Protein AF-A0AAD7PQG7-F1 (afdb_monomer)

Sequence (78 aa):
MKIGLQLFLVLKAWVVVLPLFFTLSYSELANNDTNPGFISIDCGVTESYTDETTGIWYQPDTDFIETGTNHALTIRKQ

Structure (mmCIF, N/CA/C/O backbone):
data_AF-A0AAD7PQG7-F1
#
_entry.id   AF-A0AAD7PQG7-F1
#
loop_
_atom_site.group_PDB
_atom_site.id
_atom_site.type_symbol
_atom_site.label_atom_id
_atom_site.label_alt_id
_atom_site.label_comp_id
_atom_site.label_asym_id
_atom_site.label_entity_id
_atom_site.label_seq_id
_atom_site.pdbx_PDB_ins_code
_atom_site.Cartn_x
_atom_site.Cartn_y
_atom_site.Cartn_z
_atom_site.occupancy
_atom_site.B_iso_or_equiv
_atom_site.auth_seq_id
_atom_site.auth_comp_id
_atom_site.auth_asym_id
_atom_site.auth_atom_id
_atom_site.pdbx_PDB_model_num
ATOM 1 N N . MET A 1 1 ? -40.061 26.791 42.229 1.00 59.69 1 MET A N 1
ATOM 2 C CA . MET A 1 1 ? -40.208 25.609 41.348 1.00 59.69 1 MET A CA 1
ATOM 3 C C . MET A 1 1 ? -40.234 26.023 39.867 1.00 59.69 1 MET A C 1
ATOM 5 O O . MET A 1 1 ? -41.226 25.841 39.186 1.00 59.69 1 MET A O 1
ATOM 9 N N . LYS A 1 2 ? -39.177 26.671 39.365 1.00 68.56 2 LYS A N 1
ATOM 10 C CA . LYS A 1 2 ? -39.073 27.123 37.957 1.00 68.56 2 LYS A CA 1
ATOM 11 C C . LYS A 1 2 ? -37.646 26.907 37.454 1.00 68.56 2 LYS A C 1
ATOM 13 O O . LYS A 1 2 ? -37.460 26.275 36.426 1.00 68.56 2 LYS A O 1
ATOM 18 N N . ILE A 1 3 ? -36.656 27.271 38.278 1.00 71.06 3 ILE A N 1
ATOM 19 C CA . ILE A 1 3 ? -35.232 26.955 38.065 1.00 71.06 3 ILE A CA 1
ATOM 20 C C . ILE A 1 3 ? -34.985 25.450 37.862 1.00 71.06 3 ILE A C 1
ATOM 22 O O . ILE A 1 3 ? -34.293 25.078 36.925 1.00 71.06 3 ILE A O 1
ATOM 26 N N . GLY A 1 4 ? -35.595 24.582 38.681 1.00 77.56 4 GLY A N 1
ATOM 27 C CA . GLY A 1 4 ? -35.381 23.132 38.583 1.00 77.56 4 GLY A CA 1
ATOM 28 C C . GLY A 1 4 ? -35.933 22.523 37.292 1.00 77.56 4 GLY A C 1
ATOM 29 O O . GLY A 1 4 ? -35.314 21.635 36.721 1.00 77.56 4 GLY A O 1
ATOM 30 N N . LEU A 1 5 ? -37.056 23.049 36.791 1.00 75.81 5 LEU A N 1
ATOM 31 C CA . LEU A 1 5 ? -37.641 22.610 35.526 1.00 75.81 5 LEU A CA 1
ATOM 32 C C . LEU A 1 5 ? -36.801 23.091 34.338 1.00 75.81 5 LEU A C 1
ATOM 34 O O . LEU A 1 5 ? -36.533 22.311 33.435 1.00 75.81 5 LEU A O 1
ATOM 38 N N . GLN A 1 6 ? -36.328 24.340 34.372 1.00 80.19 6 GLN A N 1
ATOM 39 C CA . GLN A 1 6 ? -35.457 24.872 33.321 1.00 80.19 6 GLN A CA 1
ATOM 40 C C . GLN A 1 6 ? -34.112 24.142 33.267 1.00 80.19 6 GLN A C 1
ATOM 42 O O . GLN A 1 6 ? -33.659 23.778 32.188 1.00 80.19 6 GLN A O 1
ATOM 47 N N . LEU A 1 7 ? -33.509 23.846 34.422 1.00 79.00 7 LEU A N 1
ATOM 48 C CA . LEU A 1 7 ? -32.268 23.077 34.489 1.00 79.00 7 LEU A CA 1
ATOM 49 C C . LEU A 1 7 ? -32.458 21.650 33.953 1.00 79.00 7 LEU A C 1
ATOM 51 O O . LEU A 1 7 ? -31.613 21.148 33.219 1.00 79.00 7 LEU A O 1
ATOM 55 N N . PHE A 1 8 ? -33.595 21.020 34.259 1.00 83.00 8 PHE A N 1
ATOM 56 C CA . PHE A 1 8 ? -33.936 19.691 33.753 1.00 83.00 8 PHE A CA 1
ATOM 57 C C . PHE A 1 8 ? -34.174 19.676 32.234 1.00 83.00 8 PHE A C 1
ATOM 59 O O . PHE A 1 8 ? -33.771 18.732 31.555 1.00 83.00 8 PHE A O 1
ATOM 66 N N . LEU A 1 9 ? -34.791 20.730 31.686 1.00 79.62 9 LEU A N 1
ATOM 67 C CA . LEU A 1 9 ? -35.001 20.889 30.244 1.00 79.62 9 LEU A CA 1
ATOM 68 C C . LEU A 1 9 ? -33.681 21.105 29.497 1.00 79.62 9 LEU A C 1
ATOM 70 O O . LEU A 1 9 ? -33.454 20.470 28.470 1.00 79.62 9 LEU A O 1
ATOM 74 N N . VAL A 1 10 ? -32.786 21.933 30.042 1.00 81.56 10 VAL A N 1
ATOM 75 C CA . VAL A 1 10 ? -31.446 22.148 29.478 1.00 81.56 10 VAL A CA 1
ATOM 76 C C . VAL A 1 10 ? -30.630 20.856 29.534 1.00 81.56 10 VAL A C 1
ATOM 78 O O . VAL A 1 10 ? -30.052 20.462 28.526 1.00 81.56 10 VAL A O 1
ATOM 81 N N . LEU A 1 11 ? -30.643 20.138 30.661 1.00 85.25 11 LEU A N 1
ATOM 82 C CA . LEU A 1 11 ? -29.927 18.868 30.801 1.00 85.25 11 LEU A CA 1
ATOM 83 C C . LEU A 1 11 ? -30.400 17.830 29.772 1.00 85.25 11 LEU A C 1
ATOM 85 O O . LEU A 1 11 ? -29.580 17.194 29.118 1.00 85.25 11 LEU A O 1
ATOM 89 N N . LYS A 1 12 ? -31.717 17.697 29.572 1.00 81.62 12 LYS A N 1
ATOM 90 C CA . LYS A 1 12 ? -32.276 16.800 28.550 1.00 81.62 12 LYS A CA 1
ATOM 91 C C . LYS A 1 12 ? -31.906 17.214 27.129 1.00 81.62 12 LYS A C 1
ATOM 93 O O . LYS A 1 12 ? -31.600 16.342 26.322 1.00 81.62 12 LYS A O 1
ATOM 98 N N . ALA A 1 13 ? -31.916 18.511 26.825 1.00 83.31 13 ALA A N 1
ATOM 99 C CA . ALA A 1 13 ? -31.517 19.003 25.511 1.00 83.31 13 ALA A CA 1
ATOM 100 C C . ALA A 1 13 ? -30.061 18.622 25.204 1.00 83.31 13 ALA A C 1
ATOM 102 O O . ALA A 1 13 ? -29.789 18.077 24.142 1.00 83.31 13 ALA A O 1
ATOM 103 N N . TRP A 1 14 ? -29.146 18.797 26.160 1.00 81.94 14 TRP A N 1
ATOM 104 C CA . TRP A 1 14 ? -27.745 18.399 25.995 1.00 81.94 14 TRP A CA 1
ATOM 105 C C . TRP A 1 14 ? -27.559 16.880 25.872 1.00 81.94 14 TRP A C 1
ATOM 107 O O . TRP A 1 14 ? -26.771 16.438 25.041 1.00 81.94 14 TRP A O 1
ATOM 117 N N . VAL A 1 15 ? -28.329 16.079 26.618 1.00 83.81 15 VAL A N 1
ATOM 118 C CA . VAL A 1 15 ? -28.311 14.606 26.515 1.00 83.81 15 VAL A CA 1
ATOM 119 C C . VAL A 1 15 ? -28.786 14.109 25.145 1.00 83.81 15 VAL A C 1
ATOM 121 O O . VAL A 1 15 ? -28.341 13.055 24.710 1.00 83.81 15 VAL A O 1
ATOM 124 N N . VAL A 1 16 ? -29.654 14.849 24.447 1.00 80.25 16 VA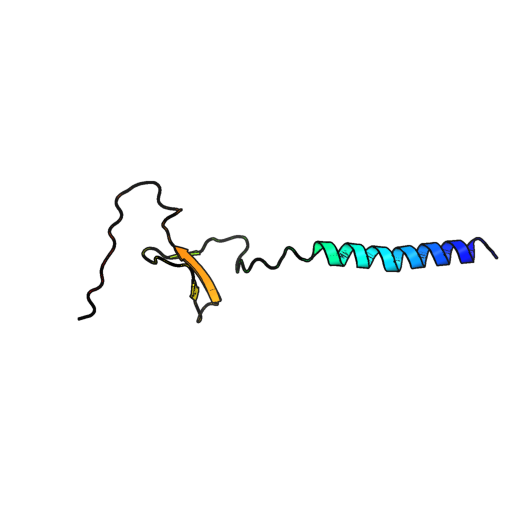L A N 1
ATOM 125 C CA . VAL A 1 16 ? -30.126 14.493 23.094 1.00 80.25 16 VAL A CA 1
ATOM 126 C C . VAL A 1 16 ? -29.214 15.059 22.004 1.00 80.25 16 VAL A C 1
ATOM 128 O O . VAL A 1 16 ? -28.949 14.389 21.012 1.00 80.25 16 VAL A O 1
ATOM 131 N N . VAL A 1 17 ? -28.707 16.278 22.188 1.00 78.94 17 VAL A N 1
ATOM 132 C CA . VAL A 1 17 ? -27.898 16.987 21.189 1.00 78.94 17 VAL A CA 1
ATOM 133 C C . VAL A 1 17 ? -26.494 16.387 21.064 1.00 78.94 17 VAL A C 1
ATOM 135 O O . VAL A 1 17 ? -26.032 16.159 19.949 1.00 78.94 17 VAL A O 1
ATOM 138 N N . LEU A 1 18 ? -25.832 16.073 22.183 1.00 70.69 18 LEU A N 1
ATOM 139 C CA . LEU A 1 18 ? -24.479 15.502 22.186 1.00 70.69 18 LEU A CA 1
ATOM 140 C C . LEU A 1 18 ? -24.345 14.188 21.386 1.00 70.69 18 LEU A C 1
ATOM 142 O O . LEU A 1 18 ? -23.444 14.117 20.550 1.00 70.69 18 LEU A O 1
ATOM 146 N N . PRO A 1 19 ? -25.208 13.165 21.558 1.00 69.19 19 PRO A N 1
ATOM 147 C CA . PRO A 1 19 ? -25.106 11.937 20.769 1.00 69.19 19 PRO A CA 1
ATOM 148 C C . PRO A 1 19 ? -25.462 12.143 19.290 1.00 69.19 19 PRO A C 1
ATOM 150 O O . PRO A 1 19 ? -24.878 11.479 18.438 1.00 69.19 19 PRO A O 1
ATOM 153 N N . LEU A 1 20 ? -26.354 13.086 18.960 1.00 66.19 20 LEU A N 1
ATOM 154 C CA . LEU A 1 20 ? -26.721 13.396 17.571 1.00 66.19 20 LEU A CA 1
ATOM 155 C C . LEU A 1 20 ? -25.534 13.961 16.776 1.00 66.19 20 LEU A C 1
ATOM 157 O O . LEU A 1 20 ? -25.283 13.522 15.656 1.00 66.19 20 LEU A O 1
ATOM 161 N N . PHE A 1 21 ? -24.759 14.867 17.379 1.00 65.88 21 PHE A N 1
ATOM 162 C CA . PHE A 1 21 ? -23.517 15.370 16.782 1.00 65.88 21 PHE A CA 1
ATOM 163 C C . PHE A 1 21 ? -22.443 14.286 16.668 1.00 65.88 21 PHE A C 1
ATOM 165 O O . PHE A 1 21 ? -21.707 14.260 15.687 1.00 65.88 21 PHE A O 1
ATOM 172 N N . PHE A 1 22 ? -22.379 13.371 17.636 1.00 62.00 22 PHE A N 1
ATOM 173 C CA . PHE A 1 22 ? -21.381 12.306 17.648 1.00 62.00 22 PHE A CA 1
ATOM 174 C C . PHE A 1 22 ? -21.572 11.338 16.472 1.00 62.00 22 PHE A C 1
ATOM 176 O O . PHE A 1 22 ? -20.598 10.999 15.815 1.00 62.00 22 PHE A O 1
ATOM 183 N N . THR A 1 23 ? -22.813 10.961 16.135 1.00 61.97 23 THR A N 1
ATOM 184 C CA . THR A 1 23 ? -23.090 10.013 15.032 1.00 61.97 23 THR A CA 1
ATOM 185 C C . THR A 1 23 ? -22.719 10.516 13.633 1.00 61.97 23 THR A C 1
ATOM 187 O O . THR A 1 23 ? -22.400 9.697 12.775 1.00 61.97 23 THR A O 1
ATOM 190 N N . LEU A 1 24 ? -22.709 11.834 13.398 1.00 58.78 24 LEU A N 1
ATOM 191 C CA . LEU A 1 24 ? -22.349 12.417 12.097 1.00 58.78 24 LEU A CA 1
ATOM 192 C C . LEU A 1 24 ? -20.836 12.407 11.832 1.00 58.78 24 LEU A C 1
ATOM 194 O O . LEU A 1 24 ? -20.428 12.422 10.678 1.00 58.78 24 LEU A O 1
ATOM 198 N N . SER A 1 25 ? -20.009 12.341 12.878 1.00 59.78 25 SER A N 1
ATOM 199 C CA . SER A 1 25 ? -18.546 12.310 12.746 1.00 59.78 25 SER A CA 1
ATOM 200 C C . SER A 1 25 ? -17.974 10.908 12.498 1.00 59.78 25 SER A C 1
ATOM 202 O O . SER A 1 25 ? -16.774 10.776 12.284 1.00 59.78 25 SER A O 1
ATOM 204 N N . TYR A 1 26 ? -18.793 9.849 12.546 1.00 58.62 26 TYR A N 1
ATOM 205 C CA . TYR A 1 26 ? -18.319 8.465 12.394 1.00 58.62 26 TYR A CA 1
ATOM 206 C C . TYR A 1 26 ? -18.346 7.933 10.960 1.00 58.62 26 TYR A C 1
ATOM 208 O O . TYR A 1 26 ? -17.804 6.857 10.715 1.00 58.62 26 TYR A O 1
ATOM 216 N N . SER A 1 27 ? -18.955 8.643 10.005 1.00 53.50 27 SER A N 1
ATOM 217 C CA . SER A 1 27 ? -19.142 8.117 8.645 1.00 53.50 27 SER A CA 1
ATOM 218 C C . SER A 1 27 ? -17.880 8.109 7.772 1.00 53.50 27 SER A C 1
ATOM 220 O O . SER A 1 27 ? -17.950 7.626 6.648 1.00 53.50 27 SER A O 1
ATOM 222 N N . GLU A 1 28 ? -16.735 8.593 8.260 1.00 55.56 28 GLU A N 1
ATOM 223 C CA . GLU A 1 28 ? -15.482 8.669 7.482 1.00 55.56 28 GLU A CA 1
ATOM 224 C C . GLU A 1 28 ? -14.406 7.651 7.886 1.00 55.56 28 GLU A C 1
ATOM 226 O O . GLU A 1 28 ? -13.341 7.614 7.280 1.00 55.56 28 GLU A O 1
ATOM 231 N N . LEU A 1 29 ? -14.679 6.758 8.845 1.00 52.34 29 LEU A N 1
ATOM 232 C CA . LEU A 1 29 ? -13.734 5.706 9.252 1.00 52.34 29 LEU A CA 1
ATOM 233 C C . LEU A 1 29 ? -14.115 4.325 8.693 1.00 52.34 29 LEU A C 1
ATOM 235 O O . LEU A 1 29 ? -14.036 3.313 9.383 1.00 52.34 29 LEU A O 1
ATOM 239 N N . ALA A 1 30 ? -14.582 4.294 7.450 1.00 48.41 30 ALA A N 1
ATOM 240 C CA . ALA A 1 30 ? -14.836 3.064 6.705 1.00 48.41 30 ALA A CA 1
ATOM 241 C C . ALA A 1 30 ? -14.103 3.091 5.360 1.00 48.41 30 ALA A C 1
ATOM 243 O O . ALA A 1 30 ? -14.628 2.640 4.347 1.00 48.41 30 ALA A O 1
ATOM 244 N N . ASN A 1 31 ? -12.883 3.631 5.342 1.00 54.28 31 ASN A N 1
ATOM 245 C CA . ASN A 1 31 ? -11.934 3.212 4.326 1.00 54.28 31 ASN A CA 1
ATOM 246 C C . ASN A 1 31 ? -11.447 1.823 4.738 1.00 54.28 31 ASN A C 1
ATOM 248 O O . ASN A 1 31 ? -11.033 1.615 5.879 1.00 54.28 31 ASN A O 1
ATOM 252 N N . ASN A 1 32 ? -11.546 0.869 3.824 1.00 54.34 32 ASN A N 1
ATOM 253 C CA . ASN A 1 32 ? -11.082 -0.507 3.960 1.00 54.34 32 ASN A CA 1
ATOM 254 C C . ASN A 1 32 ? -9.537 -0.582 3.962 1.00 54.34 32 ASN A C 1
ATOM 256 O O . ASN A 1 32 ? -8.944 -1.413 3.283 1.00 54.34 32 ASN A O 1
ATOM 260 N N . ASP A 1 33 ? -8.884 0.317 4.698 1.00 55.06 33 ASP A N 1
ATOM 261 C CA . ASP A 1 33 ? -7.440 0.359 4.874 1.00 55.06 33 ASP A CA 1
ATOM 262 C C . ASP A 1 33 ? -7.103 -0.584 6.031 1.00 55.06 33 ASP A C 1
ATOM 264 O O . ASP A 1 33 ? -7.040 -0.202 7.200 1.00 55.06 33 ASP A O 1
ATOM 268 N N . THR A 1 34 ? -6.913 -1.860 5.707 1.00 57.22 34 THR A N 1
ATOM 269 C CA . THR A 1 34 ? -6.594 -2.965 6.629 1.00 57.22 34 THR A CA 1
ATOM 270 C C . THR A 1 34 ? -5.300 -2.801 7.449 1.00 57.22 34 THR A C 1
ATOM 272 O O . THR A 1 34 ? -4.881 -3.748 8.109 1.00 57.22 34 THR A O 1
ATOM 275 N N . ASN A 1 35 ? -4.650 -1.633 7.462 1.00 57.03 35 ASN A N 1
ATOM 276 C CA . ASN A 1 35 ? -3.601 -1.263 8.416 1.00 57.03 35 ASN A CA 1
ATOM 277 C C . ASN A 1 35 ? -3.261 0.238 8.262 1.00 57.03 35 ASN A C 1
ATOM 279 O O . ASN A 1 35 ? -2.509 0.583 7.352 1.00 57.03 35 ASN A O 1
ATOM 283 N N . PRO A 1 36 ? -3.721 1.153 9.139 1.00 64.50 36 PRO A N 1
ATOM 284 C CA . PRO A 1 36 ? -3.496 2.603 8.993 1.00 64.50 36 PRO A CA 1
ATOM 285 C C . PRO A 1 36 ? -2.03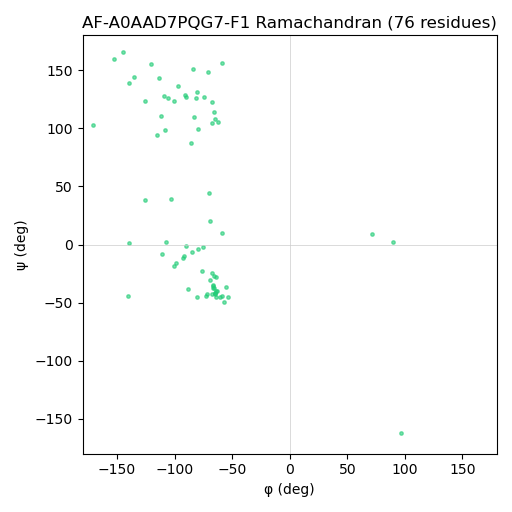4 3.065 9.207 1.00 64.50 36 PRO A C 1
ATOM 287 O O . PRO A 1 36 ? -1.781 4.232 9.492 1.00 64.50 36 PRO A O 1
ATOM 290 N N . GLY A 1 37 ? -1.056 2.164 9.086 1.00 72.88 37 GLY A N 1
ATOM 291 C CA . GLY A 1 37 ? 0.372 2.454 9.219 1.00 72.88 37 GLY A CA 1
ATOM 292 C C . GLY A 1 37 ? 1.279 1.734 8.219 1.00 72.88 37 GLY A C 1
ATOM 293 O O . GLY A 1 37 ? 2.491 1.915 8.296 1.00 72.88 37 GLY A O 1
ATOM 294 N N . PHE A 1 38 ? 0.736 0.930 7.298 1.00 81.62 38 PHE A N 1
ATOM 295 C CA . PHE A 1 38 ? 1.539 0.173 6.337 1.00 81.62 38 PHE A CA 1
ATOM 296 C C . PHE A 1 38 ? 0.887 0.188 4.959 1.00 81.62 38 PHE 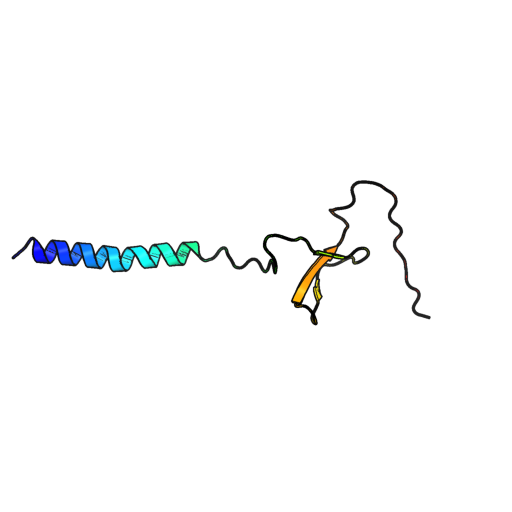A C 1
ATOM 298 O O . PHE A 1 38 ? -0.323 0.022 4.841 1.00 81.62 38 PHE A O 1
ATOM 305 N N . ILE A 1 39 ? 1.710 0.344 3.923 1.00 86.94 39 ILE A N 1
ATOM 306 C CA . ILE A 1 39 ? 1.315 0.071 2.542 1.00 86.94 39 ILE A CA 1
ATOM 307 C C . ILE A 1 39 ? 1.797 -1.331 2.179 1.00 86.94 39 ILE A C 1
ATOM 309 O O . ILE A 1 39 ? 2.926 -1.712 2.498 1.00 86.94 39 ILE A O 1
ATOM 313 N N . SER A 1 40 ? 0.941 -2.102 1.523 1.00 91.19 40 SER A N 1
ATOM 314 C CA . SER A 1 40 ? 1.274 -3.433 1.022 1.00 91.19 40 SER A CA 1
ATOM 315 C C . SER A 1 40 ? 1.295 -3.370 -0.499 1.00 91.19 40 SER A C 1
ATOM 317 O O . SER A 1 40 ? 0.271 -3.148 -1.137 1.00 91.19 40 SER A O 1
ATOM 319 N N . ILE A 1 41 ? 2.491 -3.496 -1.071 1.00 92.31 41 ILE A N 1
ATOM 320 C CA . ILE A 1 41 ? 2.729 -3.400 -2.512 1.00 92.31 41 ILE A CA 1
ATOM 321 C C . ILE A 1 41 ? 3.075 -4.793 -3.024 1.00 92.31 41 ILE A C 1
ATOM 323 O O . ILE A 1 41 ? 3.976 -5.431 -2.474 1.00 92.31 41 ILE A O 1
ATOM 327 N N . ASP A 1 42 ? 2.376 -5.244 -4.062 1.00 91.38 42 ASP A N 1
ATOM 328 C CA . ASP A 1 42 ? 2.751 -6.434 -4.821 1.00 91.38 42 ASP A CA 1
ATOM 329 C C . ASP A 1 42 ? 3.327 -6.009 -6.177 1.00 91.38 42 ASP A C 1
ATOM 331 O O . ASP A 1 42 ? 2.733 -5.213 -6.907 1.00 91.38 42 ASP A O 1
ATOM 335 N N . CYS A 1 43 ? 4.527 -6.490 -6.495 1.00 89.56 43 CYS A N 1
ATOM 336 C CA . CYS A 1 43 ? 5.245 -6.082 -7.694 1.00 89.56 43 CYS A CA 1
ATOM 337 C C . CYS A 1 43 ? 4.911 -7.005 -8.868 1.00 89.56 43 CYS A C 1
ATOM 339 O O . CYS A 1 43 ? 5.024 -8.228 -8.795 1.00 89.56 43 CYS A O 1
ATOM 341 N N . GLY A 1 44 ? 4.523 -6.404 -9.994 1.00 86.12 44 GLY A N 1
ATOM 342 C CA . GLY A 1 44 ? 4.179 -7.146 -11.209 1.00 86.12 44 GLY A CA 1
ATOM 343 C C . GLY A 1 44 ? 2.712 -7.562 -11.334 1.00 86.12 44 GLY A C 1
ATOM 344 O O . GLY A 1 44 ? 2.354 -8.170 -12.346 1.00 86.12 44 GLY A O 1
ATOM 345 N N . VAL A 1 45 ? 1.851 -7.202 -10.378 1.00 89.69 45 VAL A N 1
ATOM 346 C CA . VAL A 1 45 ? 0.396 -7.213 -10.588 1.00 89.69 45 VAL A CA 1
ATOM 347 C C . VAL A 1 45 ? -0.053 -5.917 -11.253 1.00 89.69 45 VAL A C 1
ATOM 349 O O . VAL A 1 45 ? 0.568 -4.871 -11.093 1.00 89.69 45 VAL A O 1
ATOM 352 N N . THR A 1 46 ? -1.139 -5.981 -12.020 1.00 89.06 46 THR A N 1
ATOM 353 C CA . THR A 1 46 ? -1.712 -4.801 -12.688 1.00 89.06 46 THR A CA 1
ATOM 354 C C . THR A 1 46 ? -2.899 -4.209 -11.940 1.00 89.06 46 THR A C 1
ATOM 356 O O . THR A 1 46 ? -3.286 -3.086 -12.226 1.00 89.06 46 THR A O 1
ATOM 359 N N . GLU A 1 47 ? -3.485 -4.956 -11.003 1.00 91.62 47 GLU A N 1
ATOM 360 C CA . GLU A 1 47 ? -4.720 -4.596 -10.309 1.00 91.62 47 GLU A CA 1
ATOM 361 C C . GLU A 1 47 ? -4.578 -4.866 -8.810 1.00 91.62 47 GLU A C 1
ATOM 363 O O . GLU A 1 47 ? -3.952 -5.850 -8.407 1.00 91.62 47 GLU A O 1
ATOM 368 N N . SER A 1 48 ? -5.181 -4.007 -7.989 1.00 92.94 48 SER A N 1
ATOM 369 C CA . SER A 1 48 ? -5.231 -4.191 -6.537 1.00 92.94 48 SER A CA 1
ATOM 370 C C . SER A 1 48 ? -6.159 -5.344 -6.152 1.00 92.94 48 SER A C 1
ATOM 372 O O . SER A 1 48 ? -7.181 -5.581 -6.800 1.00 92.94 48 SER A O 1
ATOM 374 N N . TYR A 1 49 ? -5.850 -6.035 -5.057 1.00 93.00 49 TYR A N 1
ATOM 375 C CA . TYR A 1 49 ? -6.665 -7.145 -4.562 1.00 93.00 49 TYR A CA 1
ATOM 376 C C . TYR A 1 49 ? -6.519 -7.328 -3.049 1.00 93.00 49 TYR A C 1
ATOM 378 O O . TYR A 1 49 ? -5.551 -6.881 -2.441 1.00 93.00 49 TYR A O 1
ATOM 386 N N . THR A 1 50 ? -7.485 -8.005 -2.431 1.00 93.31 50 THR A N 1
ATOM 387 C CA . THR A 1 50 ? -7.362 -8.482 -1.050 1.00 93.31 50 THR A CA 1
ATOM 388 C C . THR A 1 50 ? -7.020 -9.961 -1.084 1.00 93.31 50 THR A C 1
ATOM 390 O O . THR A 1 50 ? -7.750 -10.747 -1.685 1.00 93.31 50 THR A O 1
ATOM 393 N N . ASP A 1 51 ? -5.913 -10.344 -0.457 1.00 91.44 51 ASP A N 1
ATOM 394 C CA . ASP A 1 51 ? -5.556 -11.751 -0.319 1.00 91.44 51 ASP A CA 1
ATOM 395 C C . ASP A 1 51 ? -6.559 -12.457 0.603 1.00 91.44 51 ASP A C 1
ATOM 397 O O . ASP A 1 51 ? -6.737 -12.071 1.757 1.00 91.44 51 ASP A O 1
ATOM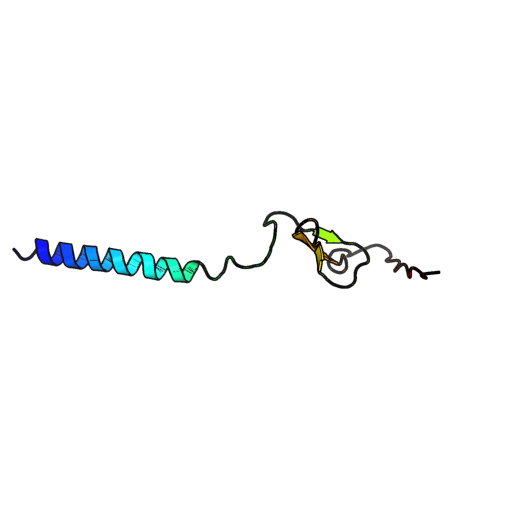 401 N N . GLU A 1 52 ? -7.219 -13.504 0.110 1.00 92.50 52 GLU A N 1
ATOM 402 C CA . GLU A 1 52 ? -8.290 -14.189 0.848 1.00 92.50 52 GLU A CA 1
ATOM 403 C C . GLU A 1 52 ? -7.782 -14.934 2.091 1.00 92.50 52 GLU A C 1
ATOM 405 O O . GLU A 1 52 ? -8.541 -15.167 3.031 1.00 92.50 52 GLU A O 1
ATOM 410 N N . THR A 1 53 ? -6.499 -15.310 2.110 1.00 93.94 53 THR A N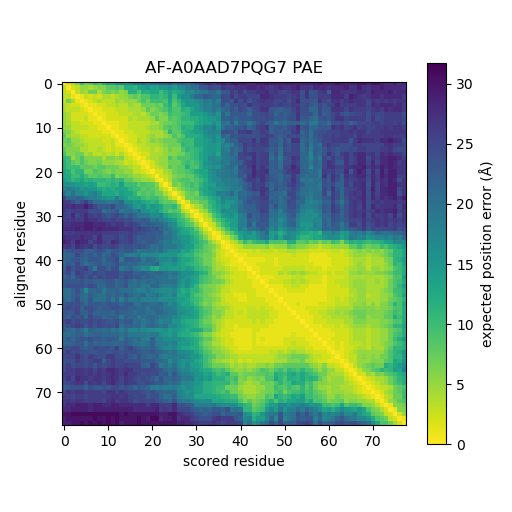 1
ATOM 411 C CA . THR A 1 53 ? -5.908 -16.075 3.217 1.00 93.94 53 THR A CA 1
ATOM 412 C C . THR A 1 53 ? -5.556 -15.171 4.392 1.00 93.94 53 THR A C 1
ATOM 414 O O . THR A 1 53 ? -5.810 -15.511 5.548 1.00 93.94 53 THR A O 1
ATOM 417 N N . THR A 1 54 ? -4.941 -14.026 4.105 1.00 89.56 54 THR A N 1
ATOM 418 C CA . THR A 1 54 ? -4.415 -13.098 5.113 1.00 89.56 54 THR A CA 1
ATOM 419 C C . THR A 1 54 ? -5.330 -11.904 5.369 1.00 89.56 54 THR A C 1
ATOM 421 O O . THR A 1 54 ? -5.196 -11.251 6.402 1.00 89.56 54 THR A O 1
ATOM 424 N N . GLY A 1 55 ? -6.259 -11.611 4.455 1.00 89.38 55 GLY A N 1
ATOM 425 C CA . GLY A 1 55 ? -7.113 -10.424 4.488 1.00 89.38 55 GLY A CA 1
ATOM 426 C C . GLY A 1 55 ? -6.373 -9.119 4.180 1.00 89.38 55 GLY A C 1
ATOM 427 O O . GLY A 1 55 ? -6.944 -8.048 4.366 1.00 89.38 55 GLY A O 1
ATOM 428 N N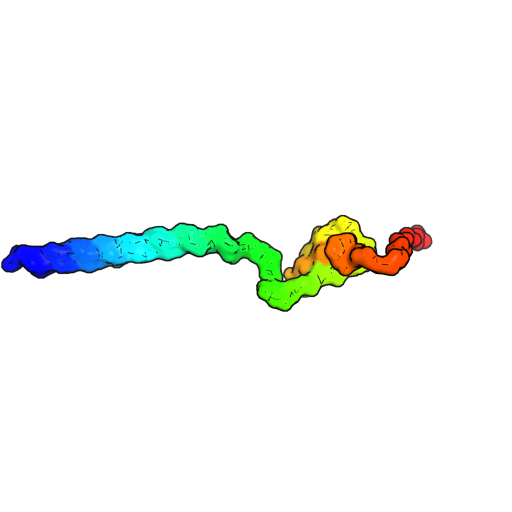 . ILE A 1 56 ? -5.111 -9.182 3.744 1.00 89.00 56 ILE A N 1
ATOM 429 C CA . ILE A 1 56 ? -4.292 -8.003 3.449 1.00 89.00 56 ILE A CA 1
ATOM 430 C C . ILE A 1 56 ? -4.662 -7.466 2.066 1.00 89.00 56 ILE A C 1
ATOM 432 O O . ILE A 1 56 ? -4.713 -8.213 1.089 1.00 89.00 56 ILE A O 1
ATOM 436 N N . TRP A 1 57 ? -4.906 -6.160 1.980 1.00 90.62 57 TRP A N 1
ATOM 437 C CA . TRP A 1 57 ? -5.060 -5.455 0.713 1.00 90.62 57 TRP A CA 1
ATOM 438 C C . TRP A 1 57 ? -3.698 -5.112 0.103 1.00 90.62 57 TRP A C 1
ATOM 440 O O . TRP A 1 57 ? -2.885 -4.475 0.764 1.00 90.62 57 TRP A O 1
ATOM 450 N N . TYR A 1 58 ? -3.472 -5.507 -1.149 1.00 92.12 58 TYR A N 1
ATOM 451 C CA . TYR A 1 58 ? -2.270 -5.227 -1.932 1.00 92.12 58 TYR A CA 1
ATOM 452 C C . TYR A 1 58 ? -2.588 -4.312 -3.117 1.00 92.12 58 TYR A C 1
ATOM 454 O O . TYR A 1 58 ? -3.629 -4.458 -3.763 1.00 92.12 58 TYR A O 1
ATOM 462 N N . GLN A 1 59 ? -1.661 -3.408 -3.438 1.00 92.50 59 GLN A N 1
ATOM 463 C CA . GLN A 1 59 ? -1.715 -2.542 -4.622 1.00 92.50 59 GLN A CA 1
ATOM 464 C C . GLN A 1 59 ? -0.502 -2.751 -5.546 1.00 92.50 59 GLN A C 1
ATOM 466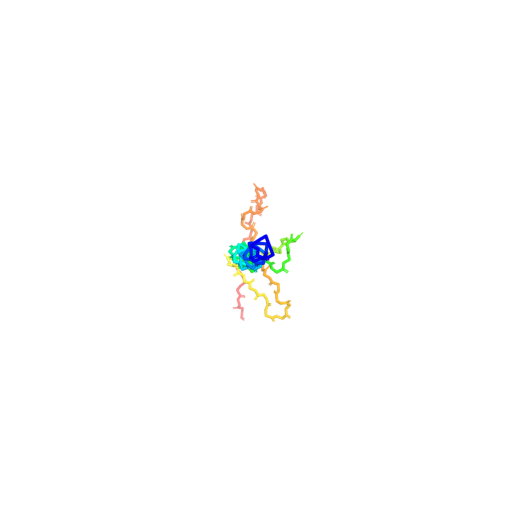 O O . GLN A 1 59 ? 0.557 -3.154 -5.056 1.00 92.50 59 GLN A O 1
ATOM 471 N N . PRO A 1 60 ? -0.622 -2.443 -6.851 1.00 92.00 60 PRO A N 1
ATOM 472 C CA . PRO A 1 60 ? 0.502 -2.470 -7.784 1.00 92.00 60 PRO A CA 1
ATOM 473 C C . PRO A 1 60 ? 1.649 -1.529 -7.392 1.00 92.00 60 PRO A C 1
ATOM 475 O O . PRO A 1 60 ? 1.451 -0.497 -6.751 1.00 92.00 60 PRO A O 1
ATOM 478 N N . ASP A 1 61 ? 2.855 -1.832 -7.870 1.00 89.94 61 ASP A N 1
ATOM 479 C CA . ASP A 1 61 ? 4.059 -1.012 -7.692 1.00 89.94 61 ASP A CA 1
ATOM 480 C C . ASP A 1 61 ? 4.152 0.191 -8.648 1.00 89.94 61 ASP A C 1
ATOM 482 O O . ASP A 1 61 ? 5.065 1.005 -8.520 1.00 89.94 61 ASP A O 1
ATOM 486 N N . THR A 1 62 ? 3.199 0.338 -9.576 1.00 87.50 62 THR A N 1
ATOM 487 C CA . THR A 1 62 ? 3.239 1.317 -10.683 1.00 87.50 62 THR A CA 1
ATOM 488 C C . THR A 1 62 ? 3.422 2.764 -10.216 1.00 87.50 62 THR A C 1
ATOM 490 O O . THR A 1 62 ? 4.168 3.510 -10.848 1.00 87.50 62 THR A O 1
ATOM 493 N N . ASP A 1 63 ? 2.818 3.143 -9.089 1.00 84.25 63 ASP A N 1
ATOM 494 C CA . ASP A 1 63 ? 2.899 4.506 -8.544 1.00 84.25 63 ASP A CA 1
ATOM 495 C C . ASP A 1 63 ? 4.075 4.709 -7.567 1.00 84.25 63 ASP A C 1
ATOM 497 O O . ASP A 1 63 ? 4.279 5.807 -7.053 1.00 84.25 63 ASP A O 1
ATOM 501 N N . PHE A 1 64 ? 4.858 3.659 -7.294 1.00 87.12 64 PHE A N 1
ATOM 502 C CA . PHE A 1 64 ? 5.949 3.664 -6.306 1.00 87.12 64 PHE A CA 1
ATOM 503 C C . PHE A 1 64 ? 7.340 3.566 -6.935 1.00 87.12 64 PHE A C 1
ATOM 505 O O . PHE A 1 64 ? 8.352 3.716 -6.247 1.00 87.12 64 PHE A O 1
ATOM 512 N N . ILE A 1 65 ? 7.402 3.318 -8.240 1.00 84.81 65 ILE A N 1
ATOM 513 C CA . ILE A 1 65 ? 8.640 3.157 -8.996 1.00 84.81 65 ILE A CA 1
ATOM 514 C C . ILE A 1 65 ? 8.867 4.375 -9.898 1.00 84.81 65 ILE A C 1
ATOM 516 O O . ILE A 1 65 ? 8.330 4.487 -10.992 1.00 84.81 65 ILE A O 1
ATOM 520 N N . GLU A 1 66 ? 9.700 5.314 -9.447 1.00 78.75 66 GLU A N 1
ATOM 521 C CA . GLU A 1 66 ? 10.031 6.522 -10.227 1.00 78.75 66 GLU A CA 1
ATOM 522 C C . GLU A 1 66 ? 11.301 6.363 -11.085 1.00 78.75 66 GLU A C 1
ATOM 524 O O . GLU A 1 66 ? 11.604 7.204 -11.932 1.00 78.75 66 GLU A O 1
ATOM 529 N N . THR A 1 67 ? 12.085 5.301 -10.864 1.00 81.75 67 THR A N 1
ATOM 530 C CA . THR A 1 67 ? 13.398 5.102 -11.501 1.00 81.75 67 THR A CA 1
ATOM 531 C C .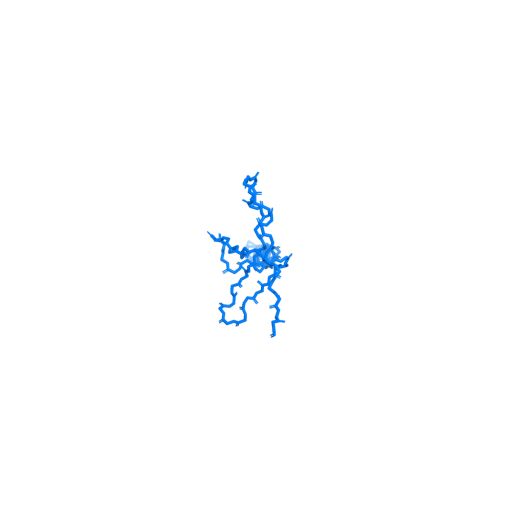 THR A 1 67 ? 13.672 3.628 -11.808 1.00 81.75 67 THR A C 1
ATOM 533 O O . THR A 1 67 ? 13.006 2.738 -11.287 1.00 81.75 67 THR A O 1
ATOM 536 N N . GLY A 1 68 ? 14.681 3.359 -12.643 1.00 80.25 68 GLY A N 1
ATOM 537 C CA . GLY A 1 68 ? 15.087 1.999 -13.014 1.00 80.25 68 GLY A CA 1
ATOM 538 C C . GLY A 1 68 ? 14.484 1.519 -14.337 1.00 80.25 68 GLY A C 1
ATOM 539 O O . GLY A 1 68 ? 14.086 2.317 -15.182 1.00 80.25 68 GLY A O 1
ATOM 540 N N . THR A 1 69 ? 14.493 0.202 -14.556 1.00 79.88 69 THR A N 1
ATOM 541 C CA . THR A 1 69 ? 13.927 -0.453 -15.749 1.00 79.88 69 THR A CA 1
ATOM 542 C C . THR A 1 69 ? 12.939 -1.528 -15.318 1.00 79.88 69 THR A C 1
ATOM 544 O O . THR A 1 69 ? 13.303 -2.445 -14.586 1.00 79.88 69 THR A O 1
ATOM 547 N N . ASN A 1 70 ? 11.697 -1.426 -15.795 1.00 77.44 70 ASN A N 1
ATOM 548 C CA . ASN A 1 70 ? 10.644 -2.390 -15.486 1.00 77.44 70 ASN A CA 1
ATOM 549 C C . ASN A 1 70 ? 10.638 -3.519 -16.518 1.00 77.44 70 ASN A C 1
ATOM 551 O O . ASN A 1 70 ? 10.553 -3.277 -17.723 1.00 77.44 70 ASN A O 1
ATOM 555 N N . HIS A 1 71 ? 10.701 -4.760 -16.037 1.00 78.75 71 HIS A N 1
ATOM 556 C CA . HIS A 1 71 ? 10.655 -5.961 -16.866 1.00 78.75 71 HIS A CA 1
ATOM 557 C C . HIS A 1 71 ? 9.392 -6.757 -16.548 1.00 78.75 71 HIS A C 1
ATOM 559 O O . HIS A 1 71 ? 9.379 -7.580 -15.636 1.00 78.75 71 HIS A O 1
ATOM 565 N N . ALA A 1 72 ? 8.328 -6.528 -17.320 1.00 75.31 72 ALA A N 1
ATOM 566 C CA . ALA A 1 72 ? 7.113 -7.324 -17.205 1.00 75.31 72 ALA A CA 1
ATOM 567 C C . ALA A 1 72 ? 7.400 -8.774 -17.627 1.00 75.31 72 ALA A C 1
ATOM 569 O O . ALA A 1 72 ? 7.707 -9.059 -18.790 1.00 75.31 72 ALA A O 1
ATOM 570 N N . LEU A 1 73 ? 7.313 -9.702 -16.675 1.00 74.06 73 LEU A N 1
ATOM 571 C CA . LEU A 1 73 ? 7.502 -11.121 -16.941 1.00 74.06 73 LEU A CA 1
ATOM 572 C C . LEU A 1 73 ? 6.191 -11.713 -17.457 1.00 74.06 73 LEU A C 1
ATOM 574 O O . LEU A 1 73 ? 5.230 -11.888 -16.717 1.00 74.06 73 LEU A O 1
ATOM 578 N N . THR A 1 74 ? 6.150 -12.072 -18.738 1.00 74.00 74 THR A N 1
ATOM 579 C CA . THR A 1 74 ? 5.074 -12.931 -19.241 1.00 74.00 74 THR A CA 1
ATOM 580 C C . THR A 1 74 ? 5.398 -14.372 -18.863 1.00 74.00 74 THR A C 1
ATOM 582 O O . THR A 1 74 ? 6.186 -15.032 -19.544 1.00 74.00 74 THR A O 1
ATOM 585 N N . ILE A 1 75 ? 4.791 -14.885 -17.790 1.00 70.81 75 ILE A N 1
ATOM 586 C CA . ILE A 1 75 ? 4.832 -16.324 -17.511 1.00 70.81 75 ILE A CA 1
ATOM 587 C C . ILE A 1 75 ? 4.023 -17.020 -18.613 1.00 70.81 75 ILE A C 1
ATOM 589 O O . ILE A 1 75 ? 2.791 -16.994 -18.626 1.00 70.81 75 ILE A O 1
ATOM 593 N N . ARG A 1 76 ? 4.713 -17.655 -19.565 1.00 68.94 76 ARG A N 1
ATOM 594 C CA . ARG A 1 76 ? 4.097 -18.661 -20.434 1.00 68.94 76 ARG A CA 1
ATOM 595 C C . ARG A 1 76 ? 3.700 -19.820 -19.518 1.00 68.94 76 ARG A C 1
ATOM 597 O O . ARG A 1 76 ? 4.578 -20.530 -19.039 1.00 68.94 76 ARG A O 1
ATOM 604 N N . LYS A 1 77 ? 2.404 -20.019 -19.259 1.00 58.31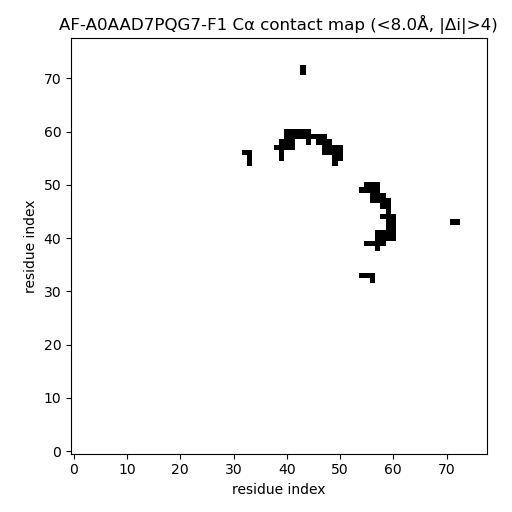 77 LYS A N 1
ATOM 605 C CA . LYS A 1 77 ? 1.941 -21.320 -18.761 1.00 58.31 77 LYS A CA 1
ATOM 606 C C . LYS A 1 77 ? 2.255 -22.340 -19.862 1.00 58.31 77 LYS A C 1
ATOM 608 O O . LYS A 1 77 ? 1.638 -22.277 -20.925 1.00 58.31 77 LYS A O 1
ATOM 613 N N . GLN A 1 78 ? 3.289 -23.157 -19.654 1.00 51.38 78 GLN A N 1
ATOM 614 C CA . GLN A 1 78 ? 3.494 -24.391 -20.417 1.00 51.38 78 GLN A CA 1
ATOM 615 C C . GLN A 1 78 ? 2.413 -25.406 -20.059 1.00 51.38 78 GLN A C 1
ATOM 617 O O . GLN A 1 78 ? 1.989 -25.414 -18.881 1.00 51.38 78 GLN A O 1
#

Foldseek 3Di:
DVVVVVVVVVVVVCVVVVVVVVVVVPPPPPDLQVDPPDAAEDEQDPAWDQDPVPRHTYDYCVVVDPDDDDDRDDPDPD

Radius of gyration: 26.2 Å; Cα contacts (8 Å, |Δi|>4): 43; chains: 1; bounding box: 55×52×62 Å

pLDDT: mean 76.85, std 13.11, range [48.41, 93.94]

Mean predicted aligned error: 14.87 Å

Solvent-accessible surface area (backbone atoms only — not comparable to full-atom values): 5283 Å² total; per-residue (Å²): 141,54,69,66,57,52,53,51,51,53,52,51,49,50,67,56,48,54,57,58,60,52,64,70,71,59,79,76,78,74,68,90,62,84,46,98,86,63,87,47,70,40,79,88,49,91,63,65,48,63,43,86,88,79,62,48,58,32,32,42,40,76,90,75,59,91,75,88,84,90,79,86,77,79,80,76,84,126

Secondary structure (DSSP, 8-state):
--HHHHHHHHHHHHHHHHHHHHHHTTTT-----S-TT---EETT-SS-EE-TTT--EEEESTTT--SS----------

Organism: Quillaja saponaria (NCBI:txid32244)

InterPro domains:
  IPR024788 Malectin-like domain [PF12819] (41-73)